Protein AF-A0A6L5P6P8-F1 (afdb_monomer_lite)

Radius of gyration: 19.6 Å; chains: 1; bounding box: 63×34×33 Å

pLDDT: mean 81.87, std 10.6, range [55.84, 92.31]

Structure (mmCIF, N/CA/C/O backbone):
data_AF-A0A6L5P6P8-F1
#
_entry.id   AF-A0A6L5P6P8-F1
#
loop_
_atom_site.group_PDB
_atom_site.id
_atom_site.type_symbol
_atom_site.label_atom_id
_atom_site.label_alt_id
_atom_site.label_comp_id
_atom_site.label_asym_id
_atom_site.label_entity_id
_atom_site.label_seq_id
_atom_site.pdbx_PDB_ins_code
_atom_site.Cartn_x
_atom_site.Cartn_y
_atom_site.Cartn_z
_atom_site.occupancy
_atom_site.B_iso_or_equiv
_atom_site.auth_seq_id
_atom_site.auth_comp_id
_atom_site.auth_asym_id
_atom_site.auth_atom_id
_atom_site.pdbx_PDB_model_num
ATOM 1 N N . PRO A 1 1 ? 15.928 -1.793 -8.937 1.00 57.03 1 PRO A N 1
ATOM 2 C CA . PRO A 1 1 ? 15.121 -1.257 -7.811 1.00 57.03 1 PRO A CA 1
ATOM 3 C C . PRO A 1 1 ? 13.959 -0.333 -8.226 1.00 57.03 1 PRO A C 1
ATOM 5 O O . PRO A 1 1 ? 12.888 -0.434 -7.644 1.00 57.03 1 PRO A O 1
ATOM 8 N N . THR A 1 2 ? 14.138 0.566 -9.204 1.00 77.81 2 THR A N 1
ATOM 9 C CA . THR A 1 2 ? 13.104 1.542 -9.608 1.00 77.81 2 THR A CA 1
ATOM 10 C C . THR A 1 2 ? 11.908 0.907 -10.320 1.00 77.81 2 THR A C 1
ATOM 12 O O . THR A 1 2 ? 10.779 1.305 -10.059 1.00 77.81 2 THR A O 1
ATOM 15 N N . ILE A 1 3 ? 12.129 -0.119 -11.150 1.00 84.75 3 ILE A N 1
ATOM 16 C CA . ILE A 1 3 ? 11.055 -0.849 -11.850 1.00 84.75 3 ILE A CA 1
ATOM 17 C C . ILE A 1 3 ? 10.097 -1.525 -10.853 1.00 84.75 3 ILE A C 1
ATOM 19 O O . ILE A 1 3 ? 8.890 -1.328 -10.946 1.00 84.75 3 ILE A O 1
ATOM 23 N N . GLU A 1 4 ? 10.629 -2.247 -9.858 1.00 87.88 4 GLU A N 1
ATOM 24 C CA . GLU A 1 4 ? 9.827 -2.920 -8.818 1.00 87.88 4 GLU A CA 1
ATOM 25 C C . GLU A 1 4 ? 8.986 -1.916 -8.019 1.00 87.88 4 GLU A C 1
ATOM 27 O O . GLU A 1 4 ? 7.790 -2.114 -7.820 1.00 87.88 4 GLU A O 1
ATOM 32 N N . VAL A 1 5 ? 9.596 -0.804 -7.597 1.00 88.31 5 VAL A N 1
ATOM 33 C CA . VAL A 1 5 ? 8.912 0.248 -6.832 1.00 88.31 5 VAL A CA 1
ATOM 34 C C . VAL A 1 5 ? 7.816 0.917 -7.666 1.00 88.31 5 VAL A C 1
ATOM 36 O O . VAL A 1 5 ? 6.715 1.124 -7.160 1.00 88.31 5 VAL A O 1
ATOM 39 N N . ASN A 1 6 ? 8.078 1.199 -8.944 1.00 90.94 6 ASN A N 1
ATOM 40 C CA . ASN A 1 6 ? 7.088 1.775 -9.856 1.00 90.94 6 ASN A CA 1
ATOM 41 C C . ASN A 1 6 ? 5.914 0.820 -10.096 1.00 90.94 6 ASN A C 1
ATOM 43 O O . ASN A 1 6 ? 4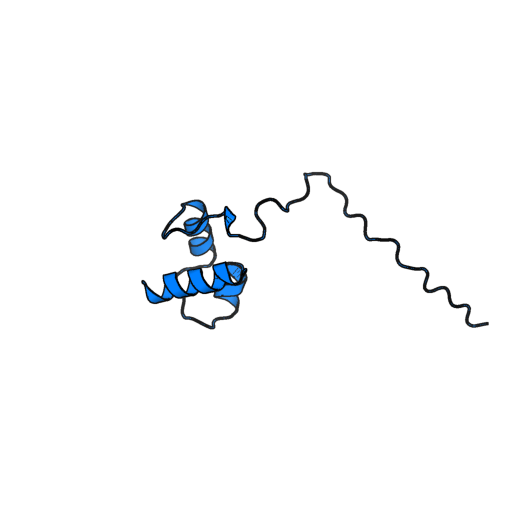.763 1.254 -10.074 1.00 90.94 6 ASN A O 1
ATOM 47 N N . TYR A 1 7 ? 6.196 -0.474 -10.271 1.00 91.31 7 TYR A N 1
ATOM 48 C CA . TYR A 1 7 ? 5.170 -1.504 -10.395 1.00 91.31 7 TYR A CA 1
ATOM 49 C C . TYR A 1 7 ? 4.293 -1.560 -9.140 1.00 91.31 7 TYR A C 1
ATOM 51 O O . TYR A 1 7 ? 3.073 -1.461 -9.242 1.00 91.31 7 TYR A O 1
ATOM 59 N N . ILE A 1 8 ? 4.899 -1.624 -7.949 1.00 89.94 8 ILE A N 1
ATOM 60 C CA . ILE A 1 8 ? 4.153 -1.636 -6.684 1.00 89.94 8 ILE A CA 1
ATOM 61 C C . ILE A 1 8 ? 3.289 -0.373 -6.566 1.00 89.94 8 ILE A C 1
ATOM 63 O O . ILE A 1 8 ? 2.106 -0.483 -6.262 1.00 89.94 8 ILE A O 1
ATOM 67 N N . HIS A 1 9 ? 3.817 0.817 -6.870 1.00 90.75 9 HIS A N 1
ATOM 68 C CA . HIS A 1 9 ? 3.029 2.059 -6.851 1.00 90.75 9 HIS A CA 1
ATOM 69 C C . HIS A 1 9 ? 1.839 2.027 -7.812 1.00 90.75 9 HIS A C 1
ATOM 71 O O . HIS A 1 9 ? 0.742 2.442 -7.434 1.00 90.75 9 HIS A O 1
ATOM 77 N N . ALA A 1 10 ? 2.026 1.509 -9.027 1.00 92.31 10 ALA A N 1
ATOM 78 C CA . ALA A 1 10 ? 0.948 1.369 -10.000 1.00 92.31 10 ALA A CA 1
ATOM 79 C C . ALA A 1 10 ? -0.160 0.434 -9.487 1.00 92.31 10 ALA A C 1
ATOM 81 O O . ALA A 1 10 ? -1.336 0.792 -9.550 1.00 92.31 10 ALA A O 1
ATOM 82 N N . GLN A 1 11 ? 0.206 -0.710 -8.901 1.00 91.00 11 GLN A N 1
ATOM 83 C CA . GLN A 1 11 ? -0.769 -1.671 -8.378 1.00 91.00 11 GLN A CA 1
ATOM 84 C C . GLN A 1 11 ? -1.485 -1.174 -7.119 1.00 91.00 11 GLN A C 1
ATOM 86 O O . GLN A 1 11 ? -2.692 -1.353 -6.968 1.00 91.00 11 GLN A O 1
ATOM 91 N N . ILE A 1 12 ? -0.779 -0.471 -6.233 1.00 89.25 12 ILE A N 1
ATOM 92 C CA . ILE A 1 12 ? -1.401 0.173 -5.071 1.00 89.25 12 ILE A CA 1
ATOM 93 C C . ILE A 1 12 ? -2.385 1.258 -5.518 1.00 89.25 12 ILE A C 1
ATOM 95 O O . ILE A 1 12 ? -3.476 1.360 -4.960 1.00 89.25 12 ILE A O 1
ATOM 99 N N . LYS A 1 13 ? -2.053 2.037 -6.557 1.00 88.56 13 LYS A N 1
ATOM 100 C CA . LYS A 1 13 ? -2.978 3.014 -7.154 1.00 88.56 13 LYS A CA 1
ATOM 101 C C . LYS A 1 13 ? -4.207 2.341 -7.779 1.00 88.56 13 LYS A C 1
ATOM 103 O O . LYS A 1 13 ? -5.289 2.916 -7.731 1.00 88.56 13 LYS A O 1
ATOM 108 N N . ALA A 1 14 ? -4.055 1.123 -8.299 1.00 89.38 14 ALA A N 1
ATOM 109 C CA . ALA A 1 14 ? -5.160 0.276 -8.752 1.00 89.38 14 ALA A CA 1
ATOM 110 C C . ALA A 1 14 ? -5.967 -0.359 -7.597 1.00 89.38 14 ALA A C 1
ATOM 112 O O . ALA A 1 14 ? -6.952 -1.053 -7.842 1.00 89.38 14 ALA A O 1
ATOM 113 N N . GLY A 1 15 ? -5.581 -0.120 -6.338 1.00 87.56 15 GLY A N 1
ATOM 114 C CA . GLY A 1 15 ? -6.285 -0.599 -5.148 1.00 87.56 15 GLY A CA 1
ATOM 115 C C . GLY A 1 15 ? -5.900 -2.010 -4.702 1.00 87.56 15 GLY A C 1
ATOM 116 O O . GLY A 1 15 ? -6.620 -2.613 -3.906 1.00 87.56 15 GLY A O 1
ATOM 117 N N . TRP A 1 16 ? -4.792 -2.558 -5.202 1.00 89.44 16 TRP A N 1
ATOM 118 C CA . TRP A 1 16 ? -4.359 -3.912 -4.855 1.00 89.44 16 TRP A CA 1
ATOM 119 C C . TRP A 1 16 ? -3.708 -3.959 -3.471 1.00 89.44 16 TRP A C 1
ATOM 121 O O . TRP A 1 16 ? -3.117 -2.984 -3.006 1.00 89.44 16 TRP A O 1
ATOM 131 N N . THR A 1 17 ? -3.787 -5.112 -2.800 1.00 88.56 17 THR A N 1
ATOM 132 C CA . THR A 1 17 ? -3.041 -5.342 -1.554 1.00 88.56 17 THR A CA 1
ATOM 133 C C . THR A 1 17 ? -1.633 -5.868 -1.837 1.00 88.56 17 THR A C 1
ATOM 135 O O . THR A 1 17 ? -1.421 -6.521 -2.860 1.00 88.56 17 THR A O 1
ATOM 138 N N . PRO A 1 18 ? -0.670 -5.666 -0.918 1.00 89.56 18 PRO A N 1
ATOM 139 C CA . PRO A 1 18 ? 0.652 -6.290 -0.984 1.00 89.56 18 PRO A CA 1
ATOM 140 C C . PRO A 1 18 ? 0.609 -7.806 -1.229 1.00 89.56 18 PRO A C 1
ATOM 142 O O . PRO A 1 18 ? 1.428 -8.323 -1.987 1.00 89.56 18 PRO A O 1
ATOM 145 N N . ASP A 1 19 ? -0.368 -8.508 -0.646 1.00 88.75 19 ASP A N 1
ATOM 146 C CA . ASP A 1 19 ? -0.566 -9.950 -0.849 1.00 88.75 19 ASP A CA 1
ATOM 147 C C . ASP A 1 19 ? -0.941 -10.263 -2.295 1.00 88.75 19 ASP A C 1
ATOM 149 O O . ASP A 1 19 ? -0.413 -11.199 -2.886 1.00 88.75 19 ASP A O 1
ATOM 153 N N . THR A 1 20 ? -1.822 -9.446 -2.877 1.00 89.69 20 THR A N 1
ATOM 154 C CA . THR A 1 20 ? -2.268 -9.584 -4.268 1.00 89.69 20 THR A CA 1
ATOM 155 C C . THR A 1 20 ? -1.115 -9.316 -5.232 1.00 89.69 20 THR A C 1
ATOM 157 O O . THR A 1 20 ? -0.933 -10.041 -6.204 1.00 89.69 20 THR A O 1
ATOM 160 N N . ILE A 1 21 ? -0.301 -8.299 -4.944 1.00 89.94 21 ILE A N 1
ATOM 161 C CA . ILE A 1 21 ? 0.838 -7.906 -5.780 1.00 89.94 21 ILE A CA 1
ATOM 162 C C . ILE A 1 21 ? 1.877 -9.036 -5.864 1.00 89.94 21 ILE A C 1
ATOM 164 O O . ILE A 1 21 ? 2.376 -9.320 -6.951 1.00 89.94 21 ILE A O 1
ATOM 168 N N . ILE A 1 22 ? 2.185 -9.694 -4.740 1.00 88.81 22 ILE A N 1
ATOM 169 C CA . ILE A 1 22 ? 3.163 -10.794 -4.697 1.00 88.81 22 ILE A CA 1
ATOM 170 C C . ILE A 1 22 ? 2.543 -12.113 -5.167 1.00 88.81 22 ILE A C 1
ATOM 172 O O . ILE A 1 22 ? 3.153 -12.824 -5.960 1.00 88.81 22 ILE A O 1
ATOM 176 N N . GLY A 1 23 ? 1.330 -12.435 -4.713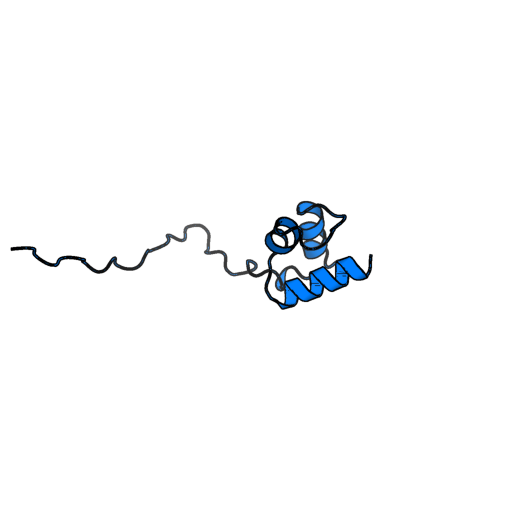 1.00 87.25 23 GLY A N 1
ATOM 177 C CA . GLY A 1 23 ? 0.684 -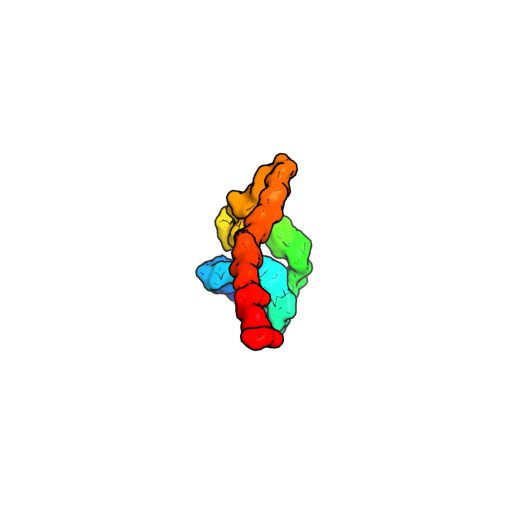13.725 -4.965 1.00 87.25 23 GLY A CA 1
ATOM 178 C C . GLY A 1 23 ? 0.298 -13.971 -6.422 1.00 87.25 23 GLY A C 1
ATOM 179 O O . GLY A 1 23 ? 0.072 -15.113 -6.807 1.00 87.25 23 GLY A O 1
ATOM 180 N N . ARG A 1 24 ? 0.241 -12.924 -7.253 1.00 88.25 24 ARG A N 1
ATOM 181 C CA . ARG A 1 24 ? -0.020 -13.062 -8.693 1.00 88.25 24 ARG A CA 1
ATOM 182 C C . ARG A 1 24 ? 1.219 -13.427 -9.509 1.00 88.25 24 ARG A C 1
ATOM 184 O O . ARG A 1 24 ? 1.066 -13.862 -10.642 1.00 88.25 24 ARG A O 1
ATOM 191 N N . HIS A 1 25 ? 2.423 -13.253 -8.957 1.00 84.19 25 HIS A N 1
ATOM 192 C CA . HIS A 1 25 ? 3.696 -13.566 -9.622 1.00 84.19 25 HIS A CA 1
ATOM 193 C C . HIS A 1 25 ? 3.882 -12.931 -11.022 1.00 84.19 25 HIS A C 1
ATOM 195 O O . HIS A 1 25 ? 4.708 -13.387 -11.805 1.00 84.19 25 HIS A O 1
ATOM 201 N N . GLU A 1 26 ? 3.157 -11.848 -11.328 1.00 86.44 26 GLU A N 1
ATOM 202 C CA . GLU A 1 26 ? 3.230 -11.135 -12.618 1.00 86.44 26 GLU A CA 1
ATOM 203 C C . GLU A 1 26 ? 4.542 -10.360 -12.803 1.00 86.44 26 GLU A C 1
ATOM 205 O O . GLU A 1 26 ? 4.955 -10.080 -13.927 1.00 86.44 26 GLU A O 1
ATOM 210 N N . HIS A 1 27 ? 5.201 -9.995 -11.701 1.00 85.69 27 HIS A N 1
ATOM 211 C CA . HIS A 1 27 ? 6.482 -9.298 -11.708 1.00 85.69 27 HIS A CA 1
ATOM 212 C C . HIS A 1 27 ? 7.430 -9.930 -10.685 1.00 85.69 27 HIS A C 1
ATOM 214 O O . HIS A 1 27 ? 6.997 -10.226 -9.565 1.00 85.69 27 HIS A O 1
ATOM 220 N N . PRO A 1 28 ? 8.720 -10.117 -11.022 1.00 83.94 28 PRO A N 1
ATOM 221 C CA . PRO A 1 28 ? 9.703 -10.609 -10.071 1.00 83.94 28 PRO A CA 1
ATOM 222 C C . PRO A 1 28 ? 9.960 -9.529 -9.018 1.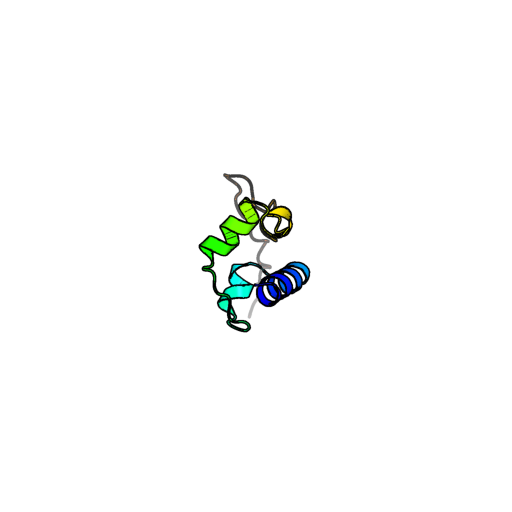00 83.94 28 PRO A C 1
ATOM 224 O O . PRO A 1 28 ? 10.593 -8.509 -9.283 1.00 83.94 28 PRO A O 1
ATOM 227 N N . ILE A 1 29 ? 9.440 -9.754 -7.814 1.00 85.81 29 ILE A N 1
ATOM 228 C CA . ILE A 1 29 ? 9.674 -8.894 -6.657 1.00 85.81 29 ILE A CA 1
ATOM 229 C C . ILE A 1 29 ? 10.727 -9.569 -5.791 1.00 85.81 29 ILE A C 1
ATOM 231 O O . ILE A 1 29 ? 10.552 -10.702 -5.347 1.00 85.81 29 ILE A O 1
ATOM 235 N N . SER A 1 30 ? 11.824 -8.860 -5.540 1.00 85.31 30 SER A N 1
ATOM 236 C CA . SER A 1 30 ? 12.960 -9.391 -4.779 1.00 85.31 30 SER A CA 1
ATOM 237 C C . SER A 1 30 ? 12.674 -9.552 -3.280 1.00 85.31 30 SER A C 1
ATOM 239 O O . SER A 1 30 ? 13.375 -10.285 -2.580 1.00 85.31 30 SER A O 1
ATOM 241 N N . CYS A 1 31 ? 11.655 -8.864 -2.756 1.00 85.94 31 CYS A N 1
ATOM 242 C CA . CYS A 1 31 ? 11.361 -8.827 -1.330 1.00 85.94 31 CYS A CA 1
ATOM 243 C C . CYS A 1 31 ? 10.181 -9.721 -0.925 1.00 85.94 31 CYS A C 1
ATOM 245 O O . CYS A 1 31 ? 9.187 -9.863 -1.631 1.00 85.94 31 CYS A O 1
ATOM 247 N N . SER A 1 32 ? 10.282 -10.300 0.275 1.00 88.75 32 SER A N 1
ATOM 248 C CA . SER A 1 32 ? 9.189 -11.079 0.860 1.00 88.75 32 SER A CA 1
ATOM 249 C C . SER A 1 32 ? 7.965 -10.208 1.168 1.00 88.75 32 SER A C 1
ATOM 251 O O . SER A 1 32 ? 8.093 -9.017 1.465 1.00 88.75 32 SER A O 1
ATOM 253 N N . MET A 1 33 ? 6.787 -10.834 1.241 1.00 88.56 33 MET A N 1
ATOM 254 C CA . MET A 1 33 ? 5.538 -10.194 1.678 1.00 88.56 33 MET A CA 1
ATOM 255 C C . MET A 1 33 ? 5.695 -9.452 3.008 1.00 88.56 33 MET A C 1
ATOM 257 O O . MET A 1 33 ? 5.302 -8.293 3.141 1.00 88.56 33 MET A O 1
ATOM 261 N N . ARG A 1 34 ? 6.349 -10.080 3.991 1.00 89.44 34 ARG A N 1
ATOM 262 C CA . ARG A 1 34 ? 6.603 -9.462 5.298 1.00 89.44 34 ARG A CA 1
ATOM 263 C C . ARG A 1 34 ? 7.475 -8.213 5.178 1.00 89.44 34 ARG A C 1
ATOM 265 O O . ARG A 1 34 ? 7.245 -7.226 5.878 1.00 89.44 34 ARG A O 1
ATOM 272 N N . THR A 1 35 ? 8.481 -8.248 4.307 1.00 91.62 35 THR A N 1
ATOM 273 C CA . THR A 1 35 ? 9.339 -7.091 4.037 1.00 91.62 35 THR A CA 1
ATOM 274 C C . THR A 1 35 ? 8.538 -5.964 3.396 1.00 91.62 35 THR A C 1
ATOM 276 O O . THR A 1 35 ? 8.658 -4.827 3.850 1.00 91.62 35 THR A O 1
ATOM 279 N N . LEU A 1 36 ? 7.669 -6.284 2.435 1.00 89.50 36 LEU A N 1
ATOM 280 C CA . LEU A 1 36 ? 6.801 -5.311 1.783 1.00 89.50 36 LEU A CA 1
ATOM 281 C C . LEU A 1 36 ? 5.902 -4.603 2.809 1.00 89.50 36 LEU A C 1
ATOM 283 O O . LEU A 1 36 ? 5.936 -3.380 2.907 1.00 89.50 36 LEU A O 1
ATOM 287 N N . TYR A 1 37 ? 5.220 -5.339 3.693 1.00 90.69 37 TYR A N 1
ATOM 288 C CA . TYR A 1 37 ? 4.427 -4.737 4.779 1.00 90.69 37 TYR A CA 1
ATOM 289 C C . TYR A 1 37 ? 5.238 -3.836 5.722 1.00 90.69 37 TYR A C 1
ATOM 291 O O . TYR A 1 37 ? 4.750 -2.794 6.169 1.00 90.69 37 TYR A O 1
ATOM 299 N N . ARG A 1 38 ? 6.492 -4.195 6.020 1.00 91.31 38 ARG A N 1
ATOM 300 C CA . ARG A 1 38 ? 7.376 -3.353 6.842 1.00 91.31 38 ARG A CA 1
ATOM 301 C C . ARG A 1 38 ? 7.764 -2.059 6.135 1.00 91.31 38 ARG A C 1
ATOM 303 O O . ARG A 1 38 ? 7.890 -1.043 6.812 1.00 91.31 38 ARG A O 1
ATOM 310 N N . MET A 1 39 ? 7.922 -2.075 4.812 1.00 91.88 39 MET A N 1
ATOM 311 C CA . MET A 1 39 ? 8.174 -0.860 4.032 1.00 91.88 39 MET A CA 1
ATOM 312 C C . MET A 1 39 ? 6.994 0.115 4.138 1.00 91.88 39 MET A C 1
ATOM 314 O O . MET A 1 39 ? 7.222 1.290 4.418 1.00 91.88 39 MET A O 1
ATOM 318 N N . PHE A 1 40 ? 5.750 -0.379 4.053 1.00 89.12 40 PHE A N 1
ATOM 319 C CA . PHE A 1 40 ? 4.543 0.429 4.298 1.00 89.12 40 PHE A CA 1
ATOM 320 C C . PHE A 1 40 ? 4.508 1.015 5.713 1.00 89.12 40 PHE A C 1
ATOM 322 O O . PHE A 1 40 ? 4.191 2.189 5.897 1.00 89.12 40 PHE A O 1
ATOM 329 N N . ALA A 1 41 ? 4.835 0.209 6.728 1.00 88.19 41 ALA A N 1
ATOM 330 C CA . ALA A 1 41 ? 4.852 0.660 8.122 1.00 88.19 41 ALA A CA 1
ATOM 331 C C . ALA A 1 41 ? 5.896 1.759 8.379 1.00 88.19 41 ALA A C 1
ATOM 333 O O . ALA A 1 41 ? 5.687 2.624 9.225 1.00 88.19 41 ALA A O 1
ATOM 334 N N . ARG A 1 42 ? 7.009 1.726 7.641 1.00 92.25 42 ARG A N 1
ATOM 335 C CA . ARG A 1 42 ? 8.139 2.654 7.773 1.00 92.25 42 ARG A CA 1
ATOM 336 C C . ARG A 1 42 ? 8.074 3.850 6.826 1.00 92.25 42 ARG A C 1
ATOM 338 O O . ARG A 1 42 ? 9.003 4.648 6.825 1.00 92.25 42 ARG A O 1
ATOM 345 N N . TYR A 1 43 ? 7.027 3.958 6.010 1.00 87.81 43 TYR A N 1
ATOM 346 C CA . TYR A 1 43 ? 6.926 4.980 4.968 1.00 87.81 43 TYR A CA 1
ATOM 347 C C . TYR A 1 43 ? 8.097 4.956 3.963 1.00 87.81 43 TYR A C 1
ATOM 349 O O . TYR A 1 43 ? 8.508 5.980 3.419 1.00 87.81 43 TYR A O 1
ATOM 357 N N . GLN A 1 44 ? 8.680 3.779 3.717 1.00 87.56 44 GLN A N 1
ATOM 358 C CA . GLN A 1 44 ? 9.799 3.647 2.782 1.00 87.56 44 GLN A CA 1
ATOM 359 C C . GLN A 1 44 ? 9.303 3.784 1.340 1.00 87.56 44 GLN A C 1
ATOM 361 O O . GLN A 1 44 ? 8.228 3.293 1.010 1.00 87.56 44 GLN A O 1
ATOM 366 N N . TYR A 1 45 ? 10.080 4.453 0.483 1.00 85.94 45 TYR A N 1
ATOM 367 C CA . TYR A 1 45 ? 9.758 4.681 -0.937 1.00 85.94 45 TYR A CA 1
ATOM 368 C C . TYR A 1 45 ? 8.397 5.362 -1.191 1.00 85.94 45 TYR A C 1
ATOM 370 O O . TYR A 1 45 ? 7.834 5.239 -2.278 1.00 85.94 45 TYR A O 1
ATOM 378 N N . GLY A 1 46 ? 7.861 6.077 -0.194 1.00 84.81 46 GLY A N 1
ATOM 379 C CA . GLY A 1 46 ? 6.549 6.725 -0.272 1.00 84.81 46 GLY A CA 1
ATOM 380 C C . GLY A 1 46 ? 5.361 5.782 -0.053 1.00 84.81 46 GLY A C 1
ATOM 381 O O . GLY A 1 46 ? 4.226 6.183 -0.290 1.00 84.81 46 GLY A O 1
ATOM 382 N N . PHE A 1 47 ? 5.593 4.547 0.401 1.00 87.38 47 PHE A N 1
ATOM 383 C CA . PHE A 1 47 ? 4.526 3.602 0.722 1.00 87.38 47 PHE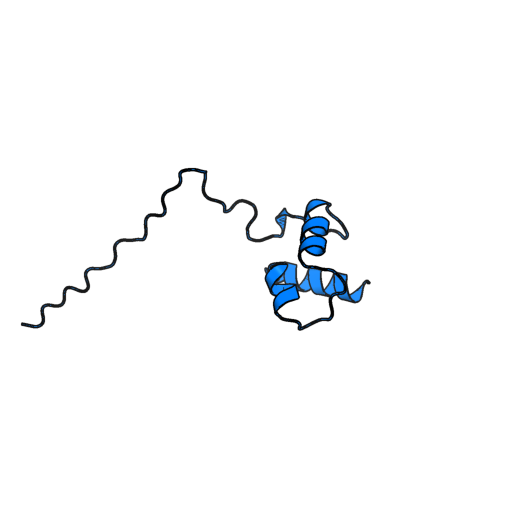 A CA 1
ATOM 384 C C . PHE A 1 47 ? 3.878 3.946 2.061 1.00 87.38 47 PHE A C 1
ATOM 386 O O . PHE A 1 47 ? 4.469 3.759 3.120 1.00 87.38 47 PHE A O 1
ATOM 393 N N . SER A 1 48 ? 2.634 4.413 2.041 1.00 85.62 48 SER A N 1
ATOM 394 C CA . SER A 1 48 ? 1.881 4.711 3.255 1.00 85.62 48 SER A CA 1
ATOM 395 C C . SER A 1 48 ? 0.956 3.568 3.632 1.00 85.62 48 SER A C 1
ATOM 397 O O . SER A 1 48 ? 0.152 3.118 2.821 1.00 85.62 48 SER A O 1
ATOM 399 N N . VAL A 1 49 ? 0.926 3.196 4.914 1.00 84.38 49 VAL A N 1
ATOM 400 C CA . VAL A 1 49 ? -0.106 2.284 5.448 1.00 84.38 49 VAL A CA 1
ATOM 401 C C . VAL A 1 49 ? -1.532 2.784 5.148 1.00 84.38 49 VAL A C 1
ATOM 403 O O . VAL A 1 49 ? -2.461 1.988 5.116 1.00 84.38 49 VAL A O 1
ATOM 406 N N . LYS A 1 50 ? -1.731 4.095 4.929 1.00 83.44 50 LYS A N 1
ATOM 407 C CA . LYS A 1 50 ? -3.037 4.672 4.558 1.00 83.44 50 LYS A CA 1
ATOM 408 C C . LYS A 1 50 ? -3.521 4.241 3.167 1.00 83.44 50 LYS A C 1
ATOM 410 O O . LYS A 1 50 ? -4.713 4.305 2.912 1.00 83.44 50 LYS A O 1
ATOM 415 N N . GLN A 1 51 ? -2.613 3.820 2.289 1.00 82.88 51 GLN A N 1
ATOM 416 C CA . GLN A 1 51 ? -2.948 3.333 0.949 1.00 82.88 51 GLN A CA 1
ATOM 417 C C . GLN A 1 51 ? -3.438 1.878 0.966 1.00 82.88 51 GLN A C 1
ATOM 419 O O . GLN A 1 51 ? -3.948 1.394 -0.038 1.00 82.88 51 GLN A O 1
ATOM 424 N N . LEU A 1 52 ? -3.294 1.169 2.092 1.00 81.75 52 LEU A N 1
ATOM 425 C CA . LEU A 1 52 ? -3.754 -0.209 2.215 1.00 81.75 52 LEU A CA 1
ATOM 426 C C . LEU A 1 52 ? -5.270 -0.243 2.469 1.00 81.75 52 L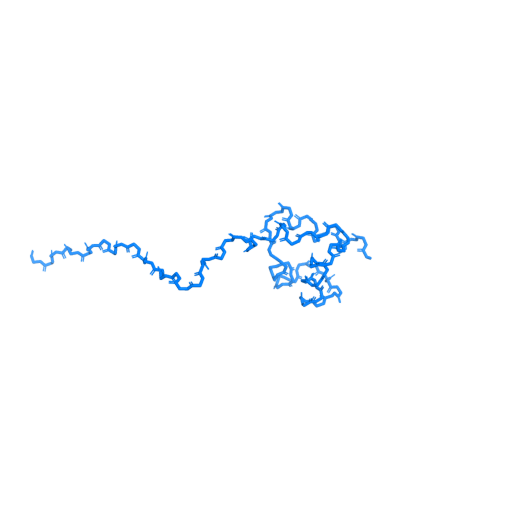EU A C 1
ATOM 428 O O . LEU A 1 52 ? -5.734 0.385 3.426 1.00 81.75 52 LEU A O 1
ATOM 432 N N . PRO A 1 53 ? -6.043 -1.036 1.704 1.00 74.62 53 PRO A N 1
ATOM 433 C CA . PRO A 1 53 ? -7.509 -1.026 1.761 1.00 74.62 53 PRO A CA 1
ATOM 434 C C . PRO A 1 53 ? -8.092 -1.488 3.107 1.00 74.62 53 PRO A C 1
ATOM 436 O O . PRO A 1 53 ? -9.263 -1.241 3.392 1.00 74.62 53 PRO A O 1
ATOM 439 N N . MET A 1 54 ? -7.283 -2.135 3.952 1.00 71.88 54 MET A N 1
ATOM 440 C CA . MET A 1 54 ? -7.693 -2.629 5.268 1.00 71.88 54 MET A CA 1
ATOM 441 C C . MET A 1 54 ? -7.522 -1.611 6.405 1.00 71.88 54 MET A C 1
ATOM 443 O O . MET A 1 54 ? -8.093 -1.807 7.481 1.00 71.88 54 MET A O 1
ATOM 447 N N . LYS A 1 55 ? -6.752 -0.524 6.230 1.00 62.53 55 LYS A N 1
ATOM 448 C CA . LYS A 1 55 ? -6.491 0.389 7.353 1.00 62.53 55 LYS A CA 1
ATOM 449 C C . LYS A 1 55 ? -7.730 1.245 7.640 1.00 62.53 55 LYS A C 1
ATOM 451 O O . LYS A 1 55 ? -8.063 2.138 6.873 1.00 62.53 55 LYS A O 1
ATOM 456 N N . GLY A 1 56 ? -8.386 0.981 8.771 1.00 61.91 56 GLY A N 1
ATOM 457 C CA . GLY A 1 56 ? -9.539 1.751 9.259 1.00 61.91 56 GLY A CA 1
ATOM 458 C C . GLY A 1 56 ? -10.913 1.116 9.018 1.00 61.91 56 GLY A C 1
ATOM 459 O O . GLY A 1 56 ? -11.896 1.648 9.512 1.00 61.91 56 GLY A O 1
ATOM 460 N N . LYS A 1 57 ? -10.995 -0.033 8.330 1.00 67.75 57 LYS A N 1
ATOM 461 C CA . LYS A 1 57 ? -12.252 -0.792 8.141 1.00 67.75 57 LYS A CA 1
ATOM 462 C C . LYS A 1 57 ? -12.444 -1.935 9.144 1.00 67.75 57 LYS A C 1
ATOM 464 O O . LYS A 1 57 ? -13.358 -2.738 9.000 1.00 67.75 57 LYS A O 1
ATOM 469 N N . ARG A 1 58 ? -11.556 -2.054 10.134 1.00 76.69 58 ARG A N 1
ATOM 470 C CA . ARG A 1 58 ? -11.664 -3.091 11.162 1.00 76.69 58 ARG A CA 1
ATOM 471 C C . ARG A 1 58 ? -12.813 -2.732 12.099 1.00 76.69 58 ARG A C 1
ATOM 473 O O . ARG A 1 58 ? -12.783 -1.671 12.718 1.00 76.69 58 ARG A O 1
ATOM 480 N N . HIS A 1 59 ? -13.779 -3.635 12.222 1.00 78.75 59 HIS A N 1
ATOM 481 C CA . HIS A 1 59 ? -14.817 -3.522 13.232 1.00 78.75 59 HIS A CA 1
ATOM 482 C C . HIS A 1 59 ? -14.206 -3.477 14.647 1.00 78.75 59 HIS A C 1
ATOM 484 O O . HIS A 1 59 ? -13.178 -4.120 14.895 1.00 78.75 59 HIS A O 1
ATOM 490 N N . PRO A 1 60 ? -14.795 -2.711 15.581 1.00 86.12 60 PRO A N 1
ATOM 491 C CA . PRO A 1 60 ? -14.310 -2.655 16.955 1.00 86.12 60 PRO A CA 1
ATOM 492 C C . PRO A 1 60 ? -14.317 -4.049 17.599 1.00 86.12 60 PRO A C 1
ATOM 494 O O . PRO A 1 60 ? -15.103 -4.921 17.229 1.00 86.12 60 PRO A O 1
ATOM 497 N N . ASN A 1 61 ? -13.427 -4.276 18.569 1.00 83.62 61 ASN A N 1
ATOM 498 C CA . ASN A 1 61 ? -13.410 -5.542 19.306 1.00 83.62 61 ASN A CA 1
ATOM 499 C C . ASN A 1 61 ? -14.772 -5.744 19.991 1.00 83.62 61 ASN A C 1
ATOM 501 O O . ASN A 1 61 ? -15.251 -4.841 20.672 1.00 83.62 61 ASN A O 1
ATOM 505 N N . GLY A 1 62 ? -15.384 -6.914 19.798 1.00 85.75 62 GLY A N 1
ATOM 506 C CA . GLY A 1 62 ? -16.739 -7.203 20.282 1.00 85.75 62 GLY A CA 1
ATOM 507 C C . GLY A 1 62 ? -17.851 -6.898 19.274 1.00 85.75 62 GLY A C 1
ATOM 508 O O . GLY A 1 62 ? -19.018 -7.114 19.581 1.00 85.75 62 GLY A O 1
ATOM 509 N N . TYR A 1 63 ? -17.513 -6.437 18.067 1.00 85.56 63 TYR A N 1
ATOM 510 C CA . TYR A 1 63 ? -18.479 -6.349 16.980 1.00 85.56 63 TYR A CA 1
ATOM 511 C C . TYR A 1 63 ? -18.959 -7.742 16.563 1.00 85.56 63 TYR A C 1
ATOM 513 O O . TYR A 1 63 ? -18.154 -8.625 16.258 1.00 85.56 63 TYR A O 1
ATOM 521 N N . VAL A 1 64 ? -20.277 -7.915 16.538 1.00 86.50 64 VAL A N 1
ATOM 522 C CA . VAL A 1 64 ? -20.945 -9.125 16.062 1.00 86.50 64 VAL A CA 1
ATOM 523 C C . VAL A 1 64 ? -21.468 -8.852 14.655 1.00 86.50 64 VAL A C 1
ATOM 525 O O . VAL A 1 64 ? -22.278 -7.951 14.449 1.00 86.50 64 VAL A O 1
ATOM 528 N N . GLU A 1 65 ? -20.995 -9.629 13.681 1.00 81.81 65 GLU A N 1
ATOM 529 C CA . GLU A 1 65 ? -21.472 -9.567 12.297 1.00 81.81 65 GLU A CA 1
ATOM 530 C C . GLU A 1 65 ? -22.936 -10.035 12.241 1.00 81.81 65 GLU A C 1
ATOM 532 O O . GLU A 1 65 ? -23.240 -11.211 12.457 1.00 81.81 65 GLU A O 1
ATOM 537 N N . HIS A 1 66 ? -23.861 -9.132 11.919 1.00 83.38 66 HIS A N 1
ATOM 538 C CA . HIS A 1 66 ? -25.246 -9.499 11.642 1.00 83.38 66 HIS A CA 1
ATOM 539 C C . HIS A 1 66 ? -25.413 -9.696 10.137 1.00 83.38 66 HIS A C 1
ATOM 541 O O . HIS A 1 66 ? -25.570 -8.742 9.376 1.00 83.38 66 HIS A O 1
ATOM 547 N N . ARG A 1 67 ? -25.382 -10.955 9.686 1.00 77.56 67 ARG A N 1
ATOM 548 C CA . ARG A 1 67 ? -25.746 -11.286 8.305 1.00 77.56 67 ARG A CA 1
ATOM 549 C C . ARG A 1 67 ? -27.202 -10.864 8.084 1.00 77.56 67 ARG A C 1
ATOM 551 O O . ARG A 1 67 ? -28.065 -11.193 8.896 1.00 77.56 67 ARG A O 1
ATOM 558 N N . GLY A 1 68 ? -27.468 -10.122 7.009 1.00 74.75 68 GLY A N 1
ATOM 559 C CA . GLY A 1 68 ? -28.822 -9.685 6.666 1.00 74.75 68 GLY A CA 1
ATOM 560 C C . GLY A 1 68 ? -29.810 -10.855 6.638 1.00 74.75 68 GLY A C 1
ATOM 561 O O . GLY A 1 68 ? -29.426 -11.995 6.365 1.00 74.75 68 GLY A O 1
ATOM 562 N N . LYS A 1 69 ? -31.081 -10.563 6.937 1.00 71.50 69 LYS A N 1
ATOM 563 C CA . LYS A 1 69 ? -32.187 -11.529 6.952 1.00 71.50 69 LYS A CA 1
ATOM 564 C C . LYS A 1 69 ? -32.146 -12.332 5.647 1.00 71.50 69 LYS A C 1
ATOM 566 O O . LYS A 1 69 ? -32.370 -11.765 4.579 1.00 71.50 69 LYS A O 1
ATOM 571 N N . ALA A 1 70 ? -31.819 -13.624 5.716 1.00 64.94 70 ALA A N 1
ATOM 572 C CA . ALA A 1 70 ? -31.971 -14.502 4.565 1.00 64.94 70 ALA A CA 1
ATOM 573 C C . ALA A 1 70 ? -33.453 -14.441 4.188 1.00 64.94 70 ALA A C 1
ATOM 575 O O . ALA A 1 70 ? -34.306 -14.807 5.000 1.00 64.94 70 ALA A O 1
ATOM 576 N N . GLY A 1 71 ? -33.765 -13.865 3.022 1.00 57.97 71 GLY A N 1
ATOM 577 C CA . GLY A 1 71 ? -35.134 -13.813 2.527 1.00 57.97 71 GLY A CA 1
ATOM 578 C C . GLY A 1 71 ? -35.699 -15.224 2.590 1.00 57.97 71 GLY A C 1
ATOM 579 O O . GLY A 1 71 ? -35.059 -16.156 2.102 1.00 57.97 71 GLY A O 1
ATOM 580 N N . GLN A 1 72 ? -36.833 -15.394 3.270 1.00 61.28 72 GLN A N 1
ATOM 581 C CA . GLN A 1 72 ? -37.500 -16.683 3.364 1.00 61.28 72 GLN A CA 1
ATOM 582 C C . GLN A 1 72 ? -37.771 -17.169 1.936 1.00 61.28 72 GLN A C 1
ATOM 584 O O . GLN A 1 72 ? -38.697 -16.700 1.280 1.00 61.28 72 GLN A O 1
ATOM 589 N N . LEU A 1 73 ? -36.973 -18.120 1.449 1.00 60.81 73 LEU A N 1
ATOM 590 C CA . LEU A 1 73 ? -37.322 -18.975 0.316 1.00 60.81 73 LEU A CA 1
ATOM 591 C C . LEU A 1 73 ? -38.407 -19.951 0.794 1.00 60.81 73 LEU A C 1
ATOM 593 O O . LEU A 1 73 ? -38.213 -21.155 0.863 1.00 60.81 73 LEU A O 1
ATOM 597 N N . GLY A 1 74 ? -39.547 -19.398 1.199 1.00 55.84 74 GLY A N 1
ATOM 598 C CA . GLY A 1 74 ? -40.771 -20.119 1.502 1.00 55.84 74 GLY A CA 1
ATOM 599 C C . GLY A 1 74 ? -41.703 -20.016 0.307 1.00 55.84 74 GLY A C 1
ATOM 600 O O . GLY A 1 74 ? -42.716 -19.331 0.377 1.00 55.84 74 GLY A O 1
ATOM 601 N N . ARG A 1 75 ? -41.352 -20.655 -0.814 1.00 58.09 75 ARG A N 1
ATOM 602 C CA . ARG A 1 75 ? -42.368 -21.033 -1.802 1.00 58.09 75 ARG A CA 1
ATOM 603 C C . ARG A 1 75 ? -42.877 -22.408 -1.396 1.00 58.09 75 ARG A C 1
ATOM 605 O O . ARG A 1 75 ? -42.141 -23.385 -1.482 1.00 58.09 75 ARG A O 1
ATOM 612 N N . SER A 1 76 ? -44.114 -22.437 -0.906 1.00 58.91 76 SER A N 1
ATOM 613 C CA . SER A 1 76 ? -44.895 -23.659 -0.721 1.00 58.91 76 SER A CA 1
ATOM 614 C C . SER A 1 76 ? -44.929 -24.421 -2.045 1.00 58.91 76 SER A C 1
ATOM 616 O O . SER A 1 76 ? -45.397 -23.881 -3.043 1.00 58.91 76 SER A O 1
ATOM 618 N N . ILE A 1 77 ? -44.399 -25.642 -2.053 1.00 62.97 77 ILE A N 1
ATOM 619 C CA . ILE A 1 77 ? -44.617 -26.629 -3.116 1.00 62.97 77 ILE A CA 1
ATOM 620 C C . ILE A 1 77 ? -45.774 -27.538 -2.689 1.00 62.97 77 ILE A C 1
ATOM 622 O O . ILE A 1 77 ? -45.588 -28.719 -2.423 1.00 62.97 77 ILE A O 1
ATOM 626 N N . TYR A 1 78 ? -46.954 -26.945 -2.542 1.00 56.81 78 TYR A N 1
ATOM 627 C CA . TYR A 1 78 ? -48.223 -27.657 -2.418 1.00 56.81 78 TYR A CA 1
ATOM 628 C C . TYR A 1 78 ? -49.193 -27.029 -3.405 1.00 56.81 78 TYR A C 1
ATOM 630 O O . TYR A 1 78 ? -49.210 -25.775 -3.452 1.00 56.81 78 TYR A O 1
#

Foldseek 3Di:
DVVLLVQVVVVLVVVDALCRSVVVVPDDDPDDSVVVVVCCVVCNSNRHPVSHPPPPPDDPPVDDDDDPDPPPPPDDPD

Sequence (78 aa):
PTIEVNYIHAQIKAGWTPDTIIGRHEHPISCSMRTLYRMFARYQYGFSVKQLPMKGKRHPNGYVEHRGKAGQLGRSIY

Organism: Limosilactobacillus reuteri (NCBI:txid1598)

Secondary structure (DSSP, 8-state):
-HHHHHHHHHHHHTT--HHHHHHT-SS---S-HHHHHHHHHTTGGG--GGGSTTTT-PPPTT----------------